Protein AF-A0A093G5P2-F1 (afdb_monomer_lite)

pLDDT: mean 86.89, std 13.76, range [47.59, 97.44]

Foldseek 3Di:
DPPPPPCPVVVLQVVQPPVPPSDHDPVSVVVVVVVVVVVVVVCCVVPPVVVVPD

InterPro domains:
  IPR011992 EF-hand domain pair [SSF47473] (2-48)

Secondary structure (DSSP, 8-state):
-----TTHHHHHHHHH-TTSSS---HHHHHHHHHHHHHHHHHHHHHHTGGGG--

Organism: Dryobates pubescens (NCBI:txid118200)

Radius of gyration: 15.31 Å; chains: 1; bounding box: 35×20×40 Å

Sequence (54 aa):
QNQRDPMALDKIMKDLDQCRDGRVGFQGFFSLVAGLTIACNDYFVLHMKQKGRK

Structure (mmCIF, N/CA/C/O backbone):
data_AF-A0A093G5P2-F1
#
_entry.id   AF-A0A093G5P2-F1
#
loop_
_atom_site.group_PDB
_atom_site.id
_atom_site.type_symbol
_atom_site.label_atom_id
_atom_site.label_alt_id
_atom_site.label_comp_id
_atom_site.label_asym_id
_atom_site.label_entity_id
_atom_site.label_seq_id
_atom_site.pdbx_PDB_ins_code
_atom_site.Cartn_x
_atom_site.Cartn_y
_atom_site.Cartn_z
_atom_site.occupancy
_atom_site.B_iso_or_equiv
_atom_site.auth_seq_id
_atom_site.auth_comp_id
_atom_site.auth_asym_id
_atom_site.auth_atom_id
_atom_site.pdbx_PDB_model_num
ATOM 1 N N . GLN A 1 1 ? -16.866 8.963 -0.670 1.00 49.88 1 GLN A N 1
ATOM 2 C CA . GLN A 1 1 ? -16.418 9.497 -1.975 1.00 49.88 1 GLN A CA 1
ATOM 3 C C . GLN A 1 1 ? -15.353 8.554 -2.497 1.00 49.88 1 GLN A C 1
ATOM 5 O O . GLN A 1 1 ? -14.409 8.300 -1.764 1.00 49.88 1 GLN A O 1
ATOM 10 N N . ASN A 1 2 ? -15.522 7.997 -3.697 1.00 61.69 2 ASN A N 1
ATOM 11 C CA . ASN A 1 2 ? -14.463 7.201 -4.324 1.00 61.69 2 ASN A CA 1
ATOM 12 C C . ASN A 1 2 ? -13.232 8.085 -4.554 1.00 61.69 2 ASN A C 1
ATOM 14 O O . ASN A 1 2 ? -13.376 9.303 -4.695 1.00 61.69 2 ASN A O 1
ATOM 18 N N . GLN A 1 3 ? -12.042 7.489 -4.590 1.00 63.06 3 GLN A N 1
ATOM 19 C CA . GLN A 1 3 ? -10.822 8.198 -4.962 1.00 63.06 3 GLN A CA 1
ATOM 20 C C . GLN A 1 3 ? -11.005 8.707 -6.405 1.00 63.06 3 GLN A C 1
ATOM 22 O O . GLN A 1 3 ? -11.117 7.916 -7.335 1.00 63.06 3 GLN A O 1
ATOM 27 N N . ARG A 1 4 ? -11.173 10.028 -6.569 1.00 78.88 4 ARG A N 1
ATOM 28 C CA . ARG A 1 4 ? -11.540 10.680 -7.846 1.00 78.88 4 ARG A CA 1
ATOM 29 C C . ARG A 1 4 ? -10.337 11.083 -8.696 1.00 78.88 4 ARG A C 1
ATOM 31 O O . ARG A 1 4 ? -10.530 11.724 -9.720 1.00 78.88 4 ARG A O 1
ATOM 38 N N . ASP A 1 5 ? -9.123 10.758 -8.263 1.00 90.12 5 ASP A N 1
ATOM 39 C CA . ASP A 1 5 ? -7.928 11.043 -9.047 1.00 90.12 5 ASP A CA 1
ATOM 40 C C . ASP A 1 5 ? -7.771 9.963 -10.131 1.00 90.12 5 ASP A C 1
ATOM 42 O O . ASP A 1 5 ? -7.431 8.824 -9.791 1.00 90.12 5 ASP A O 1
ATOM 46 N N . PRO A 1 6 ? -8.013 10.283 -11.418 1.00 88.88 6 PRO A N 1
ATOM 47 C CA . PRO A 1 6 ? -7.870 9.314 -12.503 1.00 88.88 6 PRO A CA 1
ATOM 48 C C . PRO A 1 6 ? -6.427 8.808 -12.648 1.00 88.88 6 PRO A C 1
ATOM 50 O O . PRO A 1 6 ? -6.211 7.770 -13.263 1.00 88.88 6 PRO A O 1
ATOM 53 N N . MET A 1 7 ? -5.446 9.503 -12.062 1.00 92.81 7 MET A N 1
ATOM 54 C CA . MET A 1 7 ? -4.030 9.136 -12.090 1.00 92.81 7 MET A CA 1
ATOM 55 C C . MET A 1 7 ? -3.560 8.422 -10.814 1.00 92.81 7 MET A C 1
ATOM 57 O O . MET A 1 7 ? -2.362 8.210 -10.642 1.00 92.81 7 MET A O 1
ATOM 61 N N . ALA A 1 8 ? -4.460 8.049 -9.897 1.00 91.94 8 ALA A N 1
ATOM 62 C CA . ALA A 1 8 ? -4.071 7.441 -8.622 1.00 91.94 8 ALA A CA 1
ATOM 63 C C . ALA A 1 8 ? -3.252 6.152 -8.801 1.00 91.94 8 ALA A C 1
ATOM 65 O O . ALA A 1 8 ? -2.239 5.968 -8.132 1.00 91.94 8 ALA A O 1
ATOM 66 N N . LEU A 1 9 ? -3.669 5.279 -9.723 1.00 90.38 9 LEU A N 1
ATOM 67 C CA . LEU A 1 9 ? -2.971 4.019 -9.986 1.00 90.38 9 LEU A CA 1
ATOM 68 C C . LEU A 1 9 ? -1.595 4.240 -10.622 1.00 90.38 9 LEU A C 1
ATOM 70 O O . LEU A 1 9 ? -0.649 3.557 -10.248 1.00 90.38 9 LEU A O 1
ATOM 74 N N . ASP A 1 10 ? -1.474 5.216 -11.525 1.00 93.25 10 ASP A N 1
ATOM 75 C CA . ASP A 1 10 ? -0.202 5.577 -12.166 1.00 93.25 10 ASP A CA 1
ATOM 76 C C . ASP A 1 10 ? 0.822 6.065 -11.132 1.00 93.25 10 ASP A C 1
ATOM 78 O O . ASP A 1 10 ? 1.957 5.594 -11.096 1.00 93.25 10 ASP A O 1
ATOM 82 N N . LYS A 1 11 ? 0.383 6.927 -10.206 1.00 93.94 11 LYS A N 1
ATOM 83 C CA . LYS A 1 11 ? 1.213 7.398 -9.089 1.00 93.94 11 LYS A CA 1
ATOM 84 C C . LYS A 1 11 ? 1.659 6.246 -8.191 1.00 93.94 11 LYS A C 1
ATOM 86 O O . LYS A 1 11 ? 2.847 6.127 -7.920 1.00 93.94 11 LYS A O 1
ATOM 91 N N . ILE A 1 12 ? 0.736 5.363 -7.799 1.00 94.12 12 IL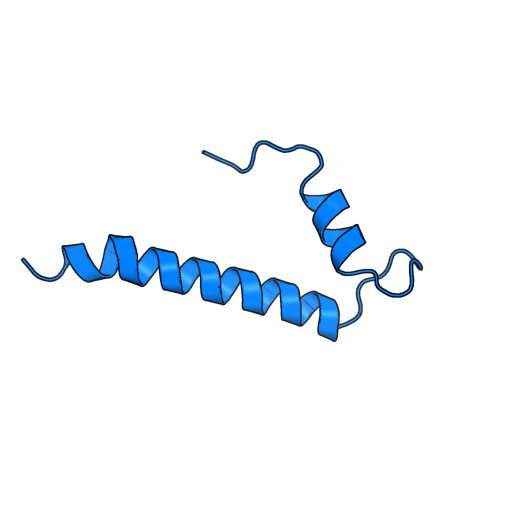E A N 1
ATOM 92 C CA . ILE A 1 12 ? 1.064 4.183 -6.982 1.00 94.12 12 ILE A CA 1
ATOM 93 C C . ILE A 1 12 ? 2.079 3.294 -7.704 1.00 94.12 12 ILE A C 1
ATOM 95 O O . ILE A 1 12 ? 3.053 2.854 -7.101 1.00 94.12 12 ILE A O 1
ATOM 99 N N . MET A 1 13 ? 1.882 3.034 -8.995 1.00 93.94 13 MET A N 1
ATOM 100 C CA . MET A 1 13 ? 2.788 2.186 -9.764 1.00 93.94 13 MET A CA 1
ATOM 101 C C . MET A 1 13 ? 4.181 2.810 -9.870 1.00 93.94 13 MET A C 1
ATOM 103 O O . MET A 1 13 ? 5.169 2.112 -9.673 1.00 93.94 13 MET A O 1
ATOM 107 N N . LYS A 1 14 ? 4.262 4.128 -10.072 1.00 94.44 14 LYS A N 1
ATOM 108 C CA . LYS A 1 14 ? 5.521 4.879 -10.087 1.00 94.44 14 LYS A CA 1
ATOM 109 C C . LYS A 1 14 ? 6.235 4.893 -8.732 1.00 94.44 14 LYS A C 1
ATOM 111 O O . LYS A 1 14 ? 7.462 4.850 -8.703 1.00 94.44 14 LYS A O 1
ATOM 116 N N . ASP A 1 15 ? 5.491 4.946 -7.632 1.00 94.44 15 ASP A N 1
ATOM 117 C CA . ASP A 1 15 ? 6.057 4.920 -6.279 1.00 94.44 15 ASP A CA 1
ATOM 118 C C . ASP A 1 15 ? 6.593 3.525 -5.903 1.00 94.44 15 ASP A C 1
ATOM 120 O O . ASP A 1 15 ? 7.536 3.407 -5.117 1.00 94.44 15 ASP A O 1
ATOM 124 N N . LEU A 1 16 ? 6.011 2.460 -6.467 1.00 95.19 16 LEU A N 1
ATOM 125 C CA . LEU A 1 16 ? 6.398 1.071 -6.196 1.00 95.19 16 LEU A CA 1
ATOM 126 C C . LEU A 1 16 ? 7.452 0.520 -7.169 1.00 95.19 16 LEU A C 1
ATOM 128 O O . LEU A 1 16 ? 8.226 -0.360 -6.786 1.00 95.19 16 LEU A O 1
ATOM 132 N N . ASP A 1 17 ? 7.490 1.013 -8.406 1.00 93.94 17 ASP A N 1
ATOM 133 C CA . ASP A 1 17 ? 8.433 0.602 -9.450 1.00 93.94 17 ASP A CA 1
ATOM 134 C C . ASP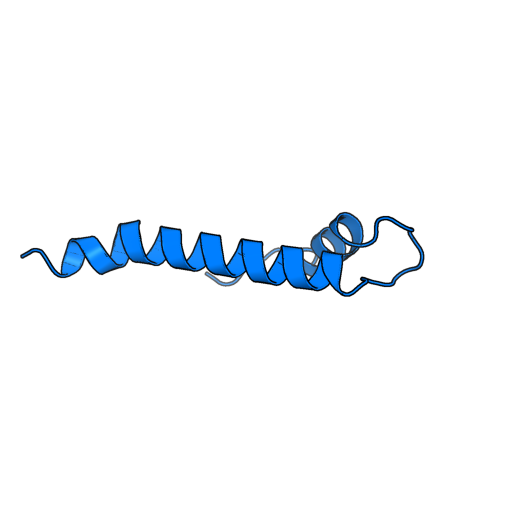 A 1 17 ? 9.806 1.273 -9.263 1.00 93.94 17 ASP A C 1
ATOM 136 O O . ASP A 1 17 ? 10.195 2.222 -9.951 1.00 93.94 17 ASP A O 1
ATOM 140 N N . GLN A 1 18 ? 10.565 0.767 -8.291 1.00 87.19 18 GLN A N 1
ATOM 141 C CA . GLN A 1 18 ? 11.903 1.271 -7.959 1.00 87.19 18 GLN A CA 1
ATOM 142 C C . GLN A 1 18 ? 12.907 1.093 -9.107 1.00 87.19 18 GLN A C 1
ATOM 144 O O . GLN A 1 18 ? 13.835 1.893 -9.245 1.00 87.19 18 GLN A O 1
ATOM 149 N N . CYS A 1 19 ? 12.725 0.053 -9.927 1.00 90.00 19 CYS A N 1
ATOM 150 C CA . CYS A 1 19 ? 13.612 -0.274 -11.041 1.00 90.00 19 CYS A CA 1
ATOM 151 C C . CYS A 1 19 ? 13.242 0.450 -12.342 1.00 90.00 19 CYS A C 1
ATOM 153 O O . CYS A 1 19 ? 14.058 0.466 -13.263 1.00 90.00 19 CYS A O 1
ATOM 155 N N . ARG A 1 20 ? 12.065 1.088 -12.406 1.00 89.75 20 ARG A N 1
ATOM 156 C CA . ARG A 1 20 ? 11.516 1.751 -13.598 1.00 89.75 20 ARG A CA 1
ATOM 157 C C . ARG A 1 20 ? 11.400 0.811 -14.798 1.00 89.75 20 ARG A C 1
ATOM 159 O O . ARG A 1 20 ? 11.593 1.236 -15.938 1.00 89.75 20 ARG A O 1
ATOM 166 N N . ASP A 1 21 ? 11.125 -0.463 -14.542 1.00 93.94 21 ASP A N 1
ATOM 167 C CA . ASP A 1 21 ? 10.954 -1.493 -15.571 1.00 93.94 21 ASP A CA 1
ATOM 168 C C . ASP A 1 21 ? 9.473 -1.757 -15.899 1.00 93.94 21 ASP A C 1
ATOM 170 O O . ASP A 1 21 ? 9.148 -2.632 -16.707 1.00 93.94 21 ASP A O 1
ATOM 174 N N . GLY A 1 22 ? 8.569 -0.987 -15.286 1.00 93.00 22 GLY A N 1
ATOM 175 C CA . GLY A 1 22 ? 7.128 -1.137 -15.414 1.00 93.00 22 GLY A CA 1
ATOM 176 C C . GLY A 1 22 ? 6.572 -2.314 -14.616 1.00 93.00 22 GLY A C 1
ATOM 177 O O . GLY A 1 22 ? 5.437 -2.728 -14.870 1.00 93.00 22 GLY A O 1
ATOM 178 N N . ARG A 1 23 ? 7.337 -2.892 -13.681 1.00 93.88 23 ARG A N 1
ATOM 179 C CA . ARG A 1 23 ? 6.911 -4.027 -12.859 1.00 93.88 23 ARG A CA 1
ATOM 180 C C . ARG A 1 23 ? 7.012 -3.693 -11.379 1.00 93.88 23 ARG A C 1
ATOM 182 O O . ARG A 1 23 ? 7.845 -2.928 -10.917 1.00 93.88 23 ARG A O 1
ATOM 189 N N . VAL A 1 24 ? 6.147 -4.337 -10.605 1.00 94.69 24 VAL A N 1
ATOM 190 C CA . VAL A 1 24 ? 6.182 -4.269 -9.146 1.00 94.69 24 VAL A CA 1
ATOM 191 C C . VAL A 1 24 ? 6.548 -5.650 -8.626 1.00 94.69 24 VAL A C 1
ATOM 193 O O . VAL A 1 24 ? 5.822 -6.621 -8.835 1.00 94.69 24 VAL A O 1
ATOM 196 N N . GLY A 1 25 ? 7.698 -5.745 -7.960 1.00 93.31 25 GLY A N 1
ATOM 197 C CA . GLY A 1 25 ? 8.113 -6.969 -7.281 1.00 93.31 25 GLY A CA 1
ATOM 198 C C . GLY A 1 25 ? 7.236 -7.279 -6.063 1.00 93.31 25 GLY A C 1
ATOM 199 O O . GLY A 1 25 ? 6.506 -6.420 -5.563 1.00 93.31 25 GLY A O 1
ATOM 200 N N . PHE A 1 26 ? 7.348 -8.499 -5.531 1.00 94.75 26 PHE A N 1
ATOM 201 C CA . PHE A 1 26 ? 6.548 -8.940 -4.381 1.00 94.75 26 PHE A CA 1
ATOM 202 C C . PHE A 1 26 ? 6.654 -7.993 -3.178 1.00 94.75 26 PHE A C 1
ATOM 204 O O . PHE A 1 26 ? 5.648 -7.694 -2.54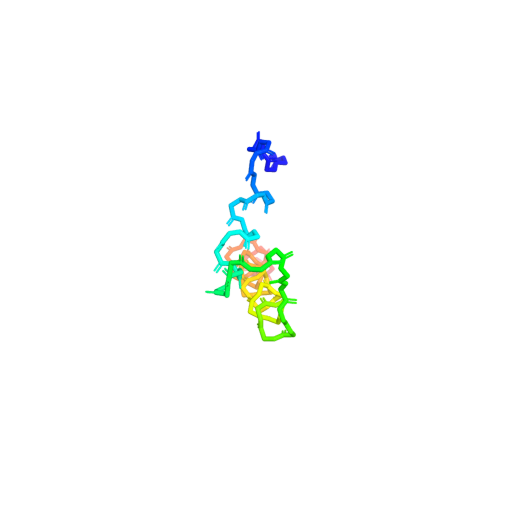5 1.00 94.75 26 PHE A O 1
ATOM 211 N N . GLN A 1 27 ? 7.849 -7.464 -2.899 1.00 93.31 27 GLN A N 1
ATOM 212 C CA . GLN A 1 27 ? 8.051 -6.500 -1.819 1.00 93.31 27 GLN A CA 1
ATOM 213 C C . GLN A 1 27 ? 7.239 -5.212 -2.026 1.00 93.31 27 GLN A C 1
ATOM 215 O O . GLN A 1 27 ? 6.587 -4.763 -1.091 1.00 93.31 27 GLN A O 1
ATOM 220 N N . GLY A 1 28 ? 7.237 -4.631 -3.231 1.00 93.19 28 GLY A N 1
ATOM 221 C CA . GLY A 1 28 ? 6.457 -3.423 -3.527 1.00 93.19 28 GLY A CA 1
ATOM 222 C C . GLY A 1 28 ? 4.952 -3.675 -3.426 1.00 93.19 28 GLY A C 1
ATOM 223 O O . GLY A 1 28 ? 4.224 -2.894 -2.815 1.00 93.19 28 GLY A O 1
ATOM 224 N N . PHE A 1 29 ? 4.495 -4.824 -3.927 1.00 94.38 29 PHE A N 1
ATOM 225 C CA . PHE A 1 29 ? 3.109 -5.257 -3.766 1.00 94.38 29 PHE A CA 1
ATOM 226 C C . PHE A 1 29 ? 2.733 -5.417 -2.286 1.00 94.38 29 PHE A C 1
ATOM 228 O O . PHE A 1 29 ? 1.704 -4.908 -1.842 1.00 94.38 29 PHE A O 1
ATOM 235 N N . PHE A 1 30 ? 3.584 -6.076 -1.501 1.00 95.81 30 PHE A N 1
ATOM 236 C CA . PHE A 1 30 ? 3.345 -6.287 -0.079 1.00 95.81 30 PHE A CA 1
ATOM 237 C C . PHE A 1 30 ? 3.339 -4.967 0.703 1.00 95.81 30 PHE A C 1
ATOM 239 O O . PHE A 1 30 ? 2.476 -4.773 1.556 1.00 95.81 30 PHE A O 1
ATOM 246 N N . SER A 1 31 ? 4.226 -4.024 0.369 1.00 95.25 31 SER A N 1
ATOM 247 C CA . SER A 1 31 ? 4.226 -2.672 0.940 1.00 95.25 31 SER A CA 1
ATOM 248 C C . SER A 1 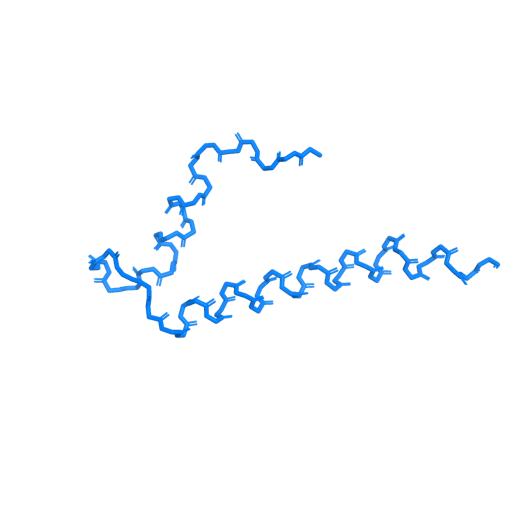31 ? 2.906 -1.934 0.693 1.00 95.25 31 SER A C 1
ATOM 250 O O . SER A 1 31 ? 2.383 -1.308 1.615 1.00 95.25 31 SER A O 1
ATOM 252 N N . LEU A 1 32 ? 2.324 -2.044 -0.509 1.00 95.81 32 LEU A N 1
ATOM 253 C CA . LEU A 1 32 ? 1.007 -1.469 -0.813 1.00 95.81 32 LEU A CA 1
ATOM 254 C C . LEU A 1 32 ? -0.096 -2.090 0.054 1.00 95.81 32 LEU 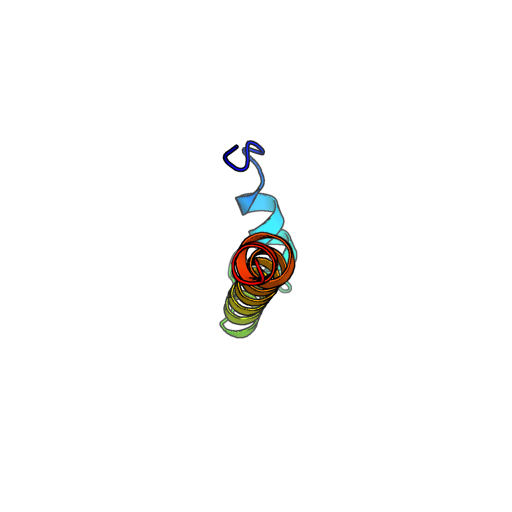A C 1
ATOM 256 O O . LEU A 1 32 ? -0.889 -1.370 0.660 1.00 95.81 32 LEU A O 1
ATOM 260 N N . VAL A 1 33 ? -0.131 -3.423 0.144 1.00 97.12 33 VAL A N 1
ATOM 261 C CA . VAL A 1 33 ? -1.118 -4.148 0.962 1.00 97.12 33 VAL A CA 1
ATOM 262 C C . VAL A 1 33 ? -0.984 -3.785 2.442 1.00 97.12 33 VAL A C 1
ATOM 264 O O . VAL A 1 33 ? -1.993 -3.539 3.106 1.00 97.12 33 VAL A O 1
ATOM 267 N N . ALA A 1 34 ? 0.242 -3.703 2.961 1.00 97.44 34 ALA A N 1
ATOM 268 C CA . ALA A 1 34 ? 0.505 -3.306 4.339 1.00 97.44 34 ALA A CA 1
ATOM 269 C C . ALA A 1 34 ? 0.031 -1.870 4.608 1.00 97.44 34 ALA A C 1
ATOM 271 O O . ALA A 1 34 ? -0.682 -1.638 5.583 1.00 97.44 34 ALA A O 1
ATOM 272 N N . GLY A 1 35 ? 0.348 -0.926 3.714 1.00 96.56 35 GLY A N 1
ATOM 273 C CA . GLY A 1 35 ? -0.102 0.464 3.817 1.00 96.56 35 GLY A CA 1
ATOM 274 C C . GLY A 1 35 ? -1.628 0.594 3.836 1.00 96.56 35 GLY A C 1
ATOM 275 O O . GLY A 1 35 ? -2.177 1.267 4.708 1.00 96.56 35 GLY A O 1
ATOM 276 N N . LEU A 1 36 ? -2.326 -0.109 2.935 1.00 95.94 36 LEU A N 1
ATOM 277 C CA . LEU A 1 36 ? -3.793 -0.150 2.920 1.00 95.94 36 LEU A CA 1
ATOM 278 C C . LEU A 1 36 ? -4.359 -0.767 4.204 1.00 95.94 36 LEU A C 1
ATOM 280 O O . LEU A 1 36 ? -5.296 -0.224 4.784 1.00 95.94 36 LEU A O 1
ATOM 284 N N . THR A 1 37 ? -3.770 -1.865 4.681 1.00 97.44 37 THR A N 1
ATOM 285 C CA . THR A 1 37 ? -4.206 -2.544 5.911 1.00 97.44 37 THR A CA 1
ATOM 286 C C . THR A 1 37 ? -4.076 -1.634 7.132 1.00 97.44 37 THR A C 1
ATOM 288 O O . THR A 1 37 ? -5.010 -1.548 7.930 1.00 97.44 37 THR A O 1
ATOM 291 N N . ILE A 1 38 ? -2.956 -0.913 7.260 1.00 96.62 38 ILE A N 1
ATOM 292 C CA . ILE A 1 38 ? -2.730 0.050 8.347 1.00 96.62 38 ILE A CA 1
ATOM 293 C C . ILE A 1 38 ? -3.753 1.187 8.267 1.00 96.62 38 ILE A C 1
ATOM 295 O O . ILE A 1 38 ? -4.440 1.452 9.250 1.00 96.62 38 ILE A O 1
ATOM 299 N N . ALA A 1 39 ? -3.939 1.790 7.088 1.00 95.06 39 ALA A N 1
ATOM 300 C CA . ALA A 1 39 ? -4.917 2.861 6.898 1.00 95.06 39 ALA A CA 1
ATOM 301 C C . ALA A 1 39 ? -6.354 2.409 7.230 1.00 95.06 39 ALA A C 1
ATOM 303 O O . ALA A 1 39 ? -7.118 3.147 7.857 1.00 95.06 39 ALA A O 1
ATOM 304 N N . CYS A 1 40 ? -6.723 1.179 6.857 1.00 94.75 40 CYS A N 1
ATOM 305 C CA . CYS A 1 40 ? -8.008 0.586 7.220 1.00 94.75 40 CYS A CA 1
ATOM 306 C C . CYS A 1 40 ? -8.149 0.386 8.734 1.00 94.75 40 CYS A C 1
ATOM 308 O O . CYS A 1 40 ? -9.206 0.689 9.294 1.00 94.75 40 CYS A O 1
ATOM 310 N N . ASN A 1 41 ? -7.104 -0.104 9.404 1.00 94.38 41 ASN A N 1
ATOM 311 C CA . ASN A 1 41 ? -7.101 -0.260 10.855 1.00 94.38 41 ASN A CA 1
ATOM 312 C C . ASN A 1 41 ? -7.246 1.093 11.569 1.00 94.38 41 ASN A C 1
ATOM 314 O O . ASN A 1 41 ? -8.074 1.220 12.470 1.00 94.38 41 ASN A O 1
ATOM 318 N N . ASP A 1 42 ? -6.501 2.109 11.140 1.00 94.56 42 ASP A N 1
ATOM 319 C CA . ASP A 1 42 ? -6.555 3.448 11.731 1.00 94.56 42 ASP A CA 1
ATOM 320 C C . ASP A 1 42 ? -7.952 4.054 11.584 1.00 94.56 42 ASP A C 1
ATOM 322 O O . ASP A 1 42 ? -8.539 4.527 12.562 1.00 94.56 42 ASP A O 1
ATOM 326 N N . TYR A 1 43 ? -8.547 3.942 10.393 1.00 92.25 43 TYR A N 1
ATOM 327 C CA . TYR A 1 43 ? -9.933 4.340 10.162 1.00 92.25 43 TYR A CA 1
ATOM 328 C C . TYR A 1 43 ? -10.908 3.611 11.101 1.00 92.25 43 TYR A C 1
ATOM 330 O O . TYR A 1 43 ? -11.780 4.237 11.712 1.00 92.25 43 TYR A O 1
ATOM 338 N N . PHE A 1 44 ? -10.758 2.292 11.252 1.00 90.75 44 PHE A N 1
ATOM 339 C CA . PHE A 1 44 ? -11.608 1.486 12.126 1.00 90.75 44 PHE A CA 1
ATOM 340 C C . PHE A 1 44 ? -11.490 1.914 13.596 1.00 90.75 44 PHE A C 1
ATOM 342 O O . PHE A 1 44 ? -12.502 2.105 14.278 1.00 90.75 44 PHE A O 1
ATOM 349 N N . VAL A 1 45 ? -10.272 2.117 14.096 1.00 90.81 45 VAL A N 1
ATOM 350 C CA . VAL A 1 45 ? -10.038 2.550 15.479 1.00 90.81 45 VAL A CA 1
ATOM 351 C C . VAL A 1 45 ? -10.617 3.943 15.728 1.00 90.81 45 VAL A C 1
ATOM 353 O O . VAL A 1 45 ? -11.277 4.152 16.749 1.00 90.81 45 VAL A O 1
ATOM 356 N N . LEU A 1 46 ? -10.423 4.876 14.794 1.00 89.75 46 LEU A N 1
ATOM 357 C CA . LEU A 1 46 ? -10.885 6.257 14.931 1.00 89.75 46 LEU A CA 1
ATOM 358 C C . LEU A 1 46 ? -12.411 6.382 14.855 1.00 89.75 46 LEU A C 1
ATOM 360 O O . LEU A 1 46 ? -13.003 7.103 15.655 1.00 89.75 46 LEU A O 1
ATOM 364 N N . HIS A 1 47 ? -13.065 5.673 13.933 1.00 84.62 47 HIS A N 1
ATOM 365 C CA . HIS A 1 47 ? -14.475 5.928 13.613 1.00 84.62 47 HIS A CA 1
ATOM 366 C C . HIS A 1 47 ? -15.448 4.823 14.026 1.00 84.62 47 HIS A C 1
ATOM 368 O O . HIS A 1 47 ? -16.635 5.103 14.222 1.00 84.62 47 HIS A O 1
ATOM 374 N N . MET A 1 48 ? -14.979 3.583 14.168 1.00 79.50 48 MET A N 1
ATOM 375 C CA . MET A 1 48 ? -15.839 2.423 14.426 1.00 79.50 48 M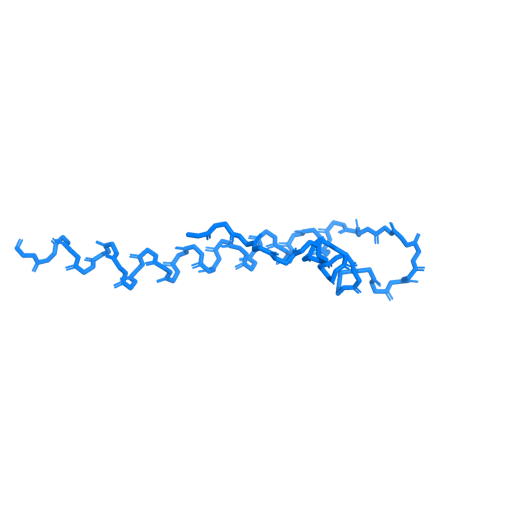ET A CA 1
ATOM 376 C C . MET A 1 48 ? -15.705 1.934 15.871 1.00 79.50 48 MET A C 1
ATOM 378 O O . MET A 1 48 ? -16.716 1.715 16.536 1.00 79.50 48 MET A O 1
ATOM 382 N N . LYS A 1 49 ? -14.484 1.863 16.420 1.00 70.12 49 LYS A N 1
ATOM 383 C CA . LYS A 1 49 ? -14.257 1.435 17.814 1.00 70.12 49 LYS A CA 1
ATOM 384 C C . LYS A 1 49 ? -14.809 2.430 18.847 1.00 70.12 49 LYS A C 1
ATOM 386 O O . LYS A 1 49 ? -15.248 2.014 19.915 1.00 70.12 49 LYS A O 1
ATOM 391 N N . GLN A 1 50 ? -14.848 3.729 18.533 1.00 58.81 50 GLN A N 1
ATOM 392 C CA . GLN A 1 50 ? -15.429 4.745 19.427 1.00 58.81 50 GLN A CA 1
ATOM 393 C C . GLN A 1 50 ? -16.965 4.677 19.509 1.00 58.81 50 GLN A C 1
ATOM 395 O O . GLN A 1 50 ? -17.537 5.051 20.530 1.00 58.81 50 GLN A O 1
ATOM 400 N N . LYS A 1 51 ? -17.646 4.156 18.478 1.00 56.34 51 LYS A N 1
ATOM 401 C CA . LYS A 1 51 ? -19.117 4.046 18.457 1.00 56.34 51 LYS A CA 1
ATOM 402 C C . LYS A 1 51 ? -19.670 2.908 19.324 1.00 56.34 51 LYS A C 1
ATOM 404 O O . LYS A 1 51 ? -20.840 2.965 19.679 1.00 56.34 51 LYS A O 1
ATOM 409 N N . GLY A 1 52 ? -18.849 1.919 19.684 1.00 55.97 52 GLY A N 1
ATOM 410 C CA . GLY A 1 52 ? -19.229 0.794 20.552 1.00 55.97 52 GLY A CA 1
ATOM 411 C C . GLY A 1 52 ? -18.968 1.006 22.050 1.00 55.97 52 GLY A C 1
ATOM 412 O O . GLY A 1 52 ? -19.109 0.066 22.821 1.00 55.97 52 GLY A O 1
ATOM 413 N N . ARG A 1 53 ? -18.542 2.209 22.465 1.00 56.53 53 ARG A N 1
ATOM 414 C CA . ARG A 1 53 ? -18.317 2.600 23.873 1.00 56.53 53 ARG A CA 1
ATOM 415 C C . ARG A 1 53 ? -19.412 3.539 24.414 1.00 56.53 53 ARG A C 1
ATOM 417 O O . ARG A 1 53 ? -19.124 4.399 25.242 1.00 56.53 53 ARG A O 1
ATOM 424 N N . LYS A 1 54 ? -20.643 3.399 23.921 1.00 47.59 54 LYS A N 1
ATOM 425 C CA . LYS A 1 54 ? -21.834 3.982 24.551 1.00 47.59 54 LYS A CA 1
ATOM 426 C C . LYS A 1 54 ? -22.586 2.902 25.304 1.00 47.59 54 LYS A C 1
ATOM 428 O O . LYS A 1 54 ? -22.700 1.801 24.725 1.00 47.59 54 LYS A O 1
#